Protein AF-A0A5D0RIB0-F1 (afdb_monomer)

Mean predicted aligned error: 12.05 Å

Radius of gyration: 31.89 Å; Cα contacts (8 Å, |Δi|>4): 127; chains: 1; bounding box: 65×44×94 Å

Structure (mmCIF, N/CA/C/O backbone):
data_AF-A0A5D0RIB0-F1
#
_entry.id   AF-A0A5D0RIB0-F1
#
loop_
_atom_site.group_PDB
_atom_site.id
_atom_site.type_symbol
_atom_site.label_atom_id
_atom_site.label_alt_id
_atom_site.label_comp_id
_atom_site.label_asym_id
_atom_site.label_entity_id
_atom_site.label_seq_id
_atom_site.pdbx_PDB_ins_code
_atom_site.Cartn_x
_atom_site.Cartn_y
_atom_site.Cartn_z
_atom_site.occupancy
_atom_site.B_iso_or_equiv
_atom_site.auth_seq_id
_atom_site.auth_comp_id
_atom_site.auth_asym_id
_atom_site.auth_atom_id
_atom_site.pdbx_PDB_model_num
ATOM 1 N N . MET A 1 1 ? -5.838 25.625 49.377 1.00 36.28 1 MET A N 1
ATOM 2 C CA . MET A 1 1 ? -5.909 24.588 48.324 1.00 36.28 1 MET A CA 1
ATOM 3 C C . MET A 1 1 ? -7.363 24.426 47.915 1.00 36.28 1 MET A C 1
ATOM 5 O O . MET A 1 1 ? -8.174 23.960 48.703 1.00 36.28 1 MET A O 1
ATOM 9 N N . THR A 1 2 ? -7.721 24.952 46.751 1.00 40.97 2 THR A N 1
ATOM 10 C CA . THR A 1 2 ? -9.092 25.053 46.238 1.00 40.97 2 THR A CA 1
ATOM 11 C C . THR A 1 2 ? -9.634 23.664 45.900 1.00 40.97 2 THR A C 1
ATOM 13 O O . THR A 1 2 ? -9.116 22.991 45.013 1.00 40.97 2 THR A O 1
ATOM 16 N N . GLN A 1 3 ? -10.669 23.215 46.614 1.00 48.22 3 GLN A N 1
ATOM 17 C CA . GLN A 1 3 ? -11.377 21.970 46.307 1.00 48.22 3 GLN A CA 1
ATOM 18 C C . GLN A 1 3 ? -12.006 22.069 44.907 1.00 48.22 3 GLN A C 1
ATOM 20 O O . GLN A 1 3 ? -12.974 22.799 44.693 1.00 48.22 3 GLN A O 1
ATOM 25 N N . GLY A 1 4 ? -11.423 21.348 43.948 1.00 54.69 4 GLY A N 1
ATOM 26 C CA . GLY A 1 4 ? -11.785 21.347 42.533 1.00 54.69 4 GLY A CA 1
ATOM 27 C C . GLY A 1 4 ? -13.194 20.828 42.249 1.00 54.69 4 GLY A C 1
ATOM 28 O O . GLY A 1 4 ? -13.380 19.662 41.913 1.00 54.69 4 GLY A O 1
ATOM 29 N N . ARG A 1 5 ? -14.197 21.708 42.321 1.00 70.94 5 ARG A N 1
ATOM 30 C CA . ARG A 1 5 ? -15.562 21.444 41.845 1.00 70.94 5 ARG A CA 1
ATOM 31 C C . ARG A 1 5 ? -15.851 22.295 40.610 1.00 70.94 5 ARG A C 1
ATOM 33 O O . ARG A 1 5 ? -16.417 23.377 40.701 1.00 70.94 5 ARG A O 1
ATOM 40 N N . MET A 1 6 ? -15.444 21.802 39.440 1.00 83.62 6 MET A N 1
ATOM 41 C CA . MET A 1 6 ? -15.890 22.361 38.161 1.00 83.62 6 MET A CA 1
ATOM 42 C C . MET A 1 6 ? -17.370 22.016 37.954 1.00 83.62 6 MET A C 1
ATOM 44 O O . MET A 1 6 ? -17.758 20.853 38.068 1.00 83.62 6 MET A O 1
ATOM 48 N N . THR A 1 7 ? -18.207 23.011 37.649 1.00 88.12 7 THR A N 1
ATOM 49 C CA . THR A 1 7 ? -19.629 22.760 37.365 1.00 88.12 7 THR A CA 1
ATOM 50 C C . THR A 1 7 ? -19.799 22.051 36.018 1.00 88.12 7 THR A C 1
ATOM 52 O O . THR A 1 7 ? -18.985 22.220 35.108 1.00 88.12 7 THR A O 1
ATOM 55 N N . ALA A 1 8 ? -20.891 21.299 35.840 1.00 86.06 8 ALA A N 1
ATOM 56 C CA . ALA A 1 8 ? -21.183 20.630 34.568 1.00 86.06 8 ALA A CA 1
ATOM 57 C C . ALA A 1 8 ? -21.351 21.613 33.389 1.00 86.06 8 ALA A C 1
ATOM 59 O O . ALA A 1 8 ? -21.124 21.237 32.242 1.00 86.06 8 ALA A O 1
ATOM 60 N N . VAL A 1 9 ? -21.732 22.868 33.664 1.00 89.31 9 VAL A N 1
ATOM 61 C CA . VAL A 1 9 ? -21.830 23.944 32.664 1.00 89.31 9 VAL A CA 1
ATOM 62 C C . VAL A 1 9 ? -20.437 24.377 32.213 1.00 89.31 9 VAL A C 1
ATOM 64 O O . VAL A 1 9 ? -20.157 24.412 31.019 1.00 89.31 9 VAL A O 1
ATOM 67 N N . THR A 1 10 ? -19.539 24.637 33.164 1.00 91.38 10 THR A N 1
ATOM 68 C CA . THR A 1 10 ? -18.144 24.985 32.872 1.00 91.38 10 THR A CA 1
ATOM 69 C C . THR A 1 10 ? -17.446 23.849 32.121 1.00 91.38 10 THR A C 1
ATOM 71 O O . THR A 1 10 ? -16.799 24.091 31.106 1.00 91.38 10 THR A O 1
ATOM 74 N N . ALA A 1 11 ? -17.647 22.601 32.554 1.00 90.50 11 ALA A N 1
ATOM 75 C CA . ALA A 1 11 ? -17.085 21.424 31.896 1.00 90.50 11 ALA A CA 1
ATOM 76 C C . ALA A 1 11 ? -17.609 21.237 30.461 1.00 90.50 11 ALA A C 1
ATOM 78 O O . ALA A 1 11 ? -16.844 20.875 29.572 1.00 90.50 11 ALA A O 1
ATOM 79 N N . ALA A 1 12 ? -18.895 21.506 30.219 1.00 93.81 12 ALA A N 1
ATOM 80 C CA . ALA A 1 12 ? -19.492 21.457 28.884 1.00 93.81 12 ALA A CA 1
ATOM 81 C C . ALA A 1 12 ? -18.816 22.440 27.918 1.00 93.81 12 ALA A C 1
ATOM 83 O O . ALA A 1 12 ? -18.444 22.044 26.814 1.00 93.81 12 ALA A O 1
ATOM 84 N N . ASN A 1 13 ? -18.582 23.676 28.364 1.00 93.75 13 ASN A N 1
ATOM 85 C CA . ASN A 1 13 ? -17.905 24.698 27.565 1.00 93.75 13 ASN A CA 1
ATOM 86 C C . ASN A 1 13 ? -16.445 24.325 27.276 1.00 93.75 13 ASN A C 1
ATOM 88 O O . ASN A 1 13 ? -16.013 24.410 26.132 1.00 93.75 13 ASN A O 1
ATOM 92 N N . VAL A 1 14 ? -15.703 23.856 28.287 1.00 94.69 14 VAL A N 1
ATOM 93 C CA . VAL A 1 14 ? -14.290 23.458 28.133 1.00 94.69 14 VAL A CA 1
ATOM 94 C C . VAL A 1 14 ? -14.129 22.266 27.183 1.00 94.69 14 VAL A C 1
ATOM 96 O O . VAL A 1 14 ? -13.186 22.225 26.400 1.00 94.69 14 VAL A O 1
ATOM 99 N N . LEU A 1 15 ? -15.044 21.294 27.233 1.00 92.06 15 LEU A N 1
ATOM 100 C CA . LEU A 1 15 ? -14.970 20.075 26.421 1.00 92.06 15 LEU A CA 1
ATOM 101 C C . LEU A 1 15 ? -15.630 20.212 25.039 1.00 92.06 15 LEU A C 1
ATOM 103 O O . LEU A 1 15 ? -15.557 19.271 24.250 1.00 92.06 15 LEU A O 1
ATOM 107 N N . GLY A 1 16 ? -16.316 21.324 24.755 1.00 95.69 16 GLY A N 1
ATOM 108 C CA . GLY A 1 16 ? -17.114 21.479 23.534 1.00 95.69 16 GLY A CA 1
ATOM 109 C C . GLY A 1 16 ? -18.271 20.474 23.443 1.00 95.69 16 GLY A C 1
ATOM 110 O O . GLY A 1 16 ? -18.602 19.993 22.361 1.00 95.69 16 GLY A O 1
ATOM 111 N N . LEU A 1 17 ? -18.864 20.102 24.582 1.00 94.81 17 LEU A N 1
ATOM 112 C CA . LEU A 1 17 ? -19.927 19.097 24.679 1.00 94.81 17 LEU A CA 1
ATOM 113 C C . LEU A 1 17 ? -21.221 19.708 25.213 1.00 94.81 17 LEU A C 1
ATOM 115 O O . LEU A 1 17 ? -21.214 20.677 25.962 1.00 94.81 17 LEU A O 1
ATOM 119 N N . SER A 1 18 ? -22.361 19.080 24.921 1.00 95.56 18 SER A N 1
ATOM 120 C CA . SER A 1 18 ? -23.614 19.467 25.576 1.00 95.56 18 SER A CA 1
ATOM 121 C C . SER A 1 18 ? -23.605 19.099 27.065 1.00 95.56 18 SER A C 1
ATOM 123 O O . SER A 1 18 ? -23.075 18.057 27.466 1.00 95.56 18 SER A O 1
ATOM 125 N N . ARG A 1 19 ? -24.300 19.889 27.898 1.00 94.12 19 ARG A N 1
ATOM 126 C CA . ARG A 1 19 ? -24.489 19.583 29.332 1.00 94.12 19 ARG A CA 1
ATOM 127 C C . ARG A 1 19 ? -25.043 18.173 29.561 1.00 94.12 19 ARG A C 1
ATOM 129 O O . ARG A 1 19 ? -24.636 17.492 30.497 1.00 94.12 19 ARG A O 1
ATOM 136 N N . ARG A 1 20 ? -25.956 17.704 28.701 1.00 95.38 20 ARG A N 1
ATOM 137 C CA . ARG A 1 20 ? -26.515 16.341 28.766 1.00 95.38 20 ARG A CA 1
ATOM 138 C C . ARG A 1 20 ? -25.435 15.278 28.552 1.00 95.38 20 ARG A C 1
ATOM 140 O O . ARG A 1 20 ? -25.421 14.265 29.248 1.00 95.38 20 ARG A O 1
ATOM 147 N N . GLN A 1 21 ? -24.525 15.509 27.610 1.00 93.81 21 GLN A N 1
ATOM 148 C CA . GLN A 1 21 ? -23.428 14.591 27.320 1.00 93.81 21 GLN A CA 1
ATOM 149 C C . GLN A 1 21 ? -22.391 14.557 28.445 1.00 93.81 21 GLN A C 1
ATOM 151 O O . GLN A 1 21 ? -21.932 13.470 28.786 1.00 93.81 21 GLN A O 1
ATOM 156 N N . VAL A 1 22 ? -22.096 15.698 29.073 1.00 94.12 22 VAL A N 1
ATOM 157 C CA . VAL A 1 22 ? -21.236 15.766 30.267 1.00 94.12 22 VAL A CA 1
ATOM 158 C C . VAL A 1 22 ? -21.820 14.943 31.416 1.00 94.12 22 VAL A C 1
ATOM 160 O O . VAL A 1 22 ? -21.125 14.091 31.962 1.00 94.12 22 VAL A O 1
ATOM 163 N N . HIS A 1 23 ? -23.110 15.102 31.731 1.00 93.88 23 HIS A N 1
ATOM 164 C CA . HIS A 1 23 ? -23.763 14.285 32.763 1.00 93.88 23 HIS A CA 1
ATOM 165 C C . HIS A 1 23 ? -23.752 12.789 32.425 1.00 93.88 23 HIS A C 1
ATOM 167 O O . HIS A 1 23 ? -23.526 11.959 33.304 1.00 93.88 23 HIS A O 1
ATOM 173 N N . ARG A 1 24 ? -23.952 12.427 31.151 1.00 93.25 24 ARG A N 1
ATOM 174 C CA . ARG A 1 24 ? -23.867 11.030 30.702 1.00 93.25 24 ARG A CA 1
ATOM 175 C C . ARG A 1 24 ? -22.468 10.450 30.924 1.00 93.25 24 ARG A C 1
ATOM 177 O O . ARG A 1 24 ? -22.362 9.331 31.411 1.00 93.25 24 ARG A O 1
ATOM 184 N N . LEU A 1 25 ? -21.415 11.197 30.583 1.00 92.56 25 LEU A N 1
ATOM 185 C CA . LEU A 1 25 ? -20.029 10.771 30.794 1.00 92.56 25 LEU A CA 1
ATOM 186 C C . LEU A 1 25 ? -19.688 10.665 32.284 1.00 92.56 25 LEU A C 1
ATOM 188 O O . LEU A 1 25 ? -19.078 9.680 32.679 1.00 92.56 25 LEU A O 1
ATOM 192 N N . LEU A 1 26 ? -20.131 11.619 33.111 1.00 92.19 26 LEU A N 1
ATOM 193 C CA . LEU A 1 26 ? -19.968 11.561 34.568 1.00 92.19 26 LEU A CA 1
ATOM 194 C C . LEU A 1 26 ? -20.640 10.320 35.163 1.00 92.19 26 LEU A C 1
ATOM 196 O O . LEU A 1 26 ? -20.017 9.611 35.946 1.00 92.19 26 LEU A O 1
ATOM 200 N N . LYS A 1 27 ? -21.876 10.014 34.749 1.00 93.06 27 LYS A N 1
ATOM 201 C CA . LYS A 1 27 ? -22.589 8.806 35.186 1.00 93.06 27 LYS A CA 1
ATOM 202 C C . LYS A 1 27 ? -21.870 7.525 34.746 1.00 93.06 27 LYS A C 1
ATOM 204 O O . LYS A 1 27 ? -21.702 6.610 35.550 1.00 93.06 27 LYS A O 1
ATOM 209 N N . ASP A 1 28 ? -21.425 7.452 33.489 1.00 92.19 28 ASP A N 1
ATOM 210 C CA . ASP A 1 28 ? -20.667 6.299 32.980 1.00 92.19 28 ASP A CA 1
ATOM 211 C C . ASP A 1 28 ? -19.326 6.147 33.736 1.00 92.19 28 ASP A C 1
ATOM 213 O O . ASP A 1 28 ? -18.957 5.034 34.105 1.00 92.19 28 ASP A O 1
ATOM 217 N N . PHE A 1 29 ? -18.638 7.249 34.050 1.00 92.25 29 PHE A N 1
ATOM 218 C CA . PHE A 1 29 ? -17.396 7.255 34.831 1.00 92.25 29 PHE A CA 1
ATOM 219 C C . PHE A 1 29 ? -17.604 6.801 36.279 1.00 92.25 29 PHE A C 1
ATOM 221 O O . PHE A 1 29 ? -16.850 5.971 36.773 1.00 92.25 29 PHE A O 1
ATOM 228 N N . GLN A 1 30 ? -18.633 7.307 36.961 1.00 91.94 30 GLN A N 1
ATOM 229 C CA . GLN A 1 30 ? -18.931 6.936 38.349 1.00 91.94 30 GLN A CA 1
ATOM 230 C C . GLN A 1 30 ? -19.308 5.458 38.488 1.00 91.94 30 GLN A C 1
ATOM 232 O O . GLN A 1 30 ? -18.960 4.825 39.475 1.00 91.94 30 GLN A O 1
ATOM 237 N N . THR A 1 31 ? -20.011 4.903 37.499 1.00 93.50 31 THR A N 1
ATOM 238 C CA . THR A 1 31 ? -20.500 3.516 37.558 1.00 93.50 31 THR A CA 1
ATOM 239 C C . THR A 1 31 ? -19.477 2.484 37.094 1.00 93.50 31 THR A C 1
ATOM 241 O O . THR A 1 31 ? -19.479 1.363 37.590 1.00 93.50 31 THR A O 1
ATOM 244 N N . LYS A 1 32 ? -18.632 2.822 36.114 1.00 91.06 32 LYS A N 1
ATOM 245 C CA . LYS A 1 32 ? -17.752 1.862 35.417 1.00 91.06 32 LYS A CA 1
ATOM 246 C C . LYS A 1 32 ? -16.281 2.291 35.389 1.00 91.06 32 LYS A C 1
ATOM 248 O O . LYS A 1 32 ? -15.456 1.630 34.759 1.00 91.06 32 LYS A O 1
ATOM 253 N N . GLY A 1 33 ? -15.951 3.398 36.048 1.00 91.19 33 GLY A N 1
ATOM 254 C CA . GLY A 1 33 ? -14.604 3.943 36.134 1.00 91.19 33 GLY A CA 1
ATOM 255 C C . GLY A 1 33 ? -14.090 4.573 34.831 1.00 91.19 33 GLY A C 1
ATOM 256 O O . GLY A 1 33 ? -14.818 4.709 33.841 1.00 91.19 33 GLY A O 1
ATOM 257 N N . PRO A 1 34 ? -12.793 4.932 34.791 1.00 90.12 34 PRO A N 1
ATOM 258 C CA . PRO A 1 34 ? -12.169 5.624 33.659 1.00 90.12 34 PRO A CA 1
ATOM 259 C C . PRO A 1 34 ? -12.290 4.891 32.316 1.00 90.12 34 PRO A C 1
ATOM 261 O O . PRO A 1 34 ? -12.402 5.520 31.263 1.00 90.12 34 PRO A O 1
ATOM 264 N N . ALA A 1 35 ? -12.314 3.554 32.332 1.00 88.62 35 A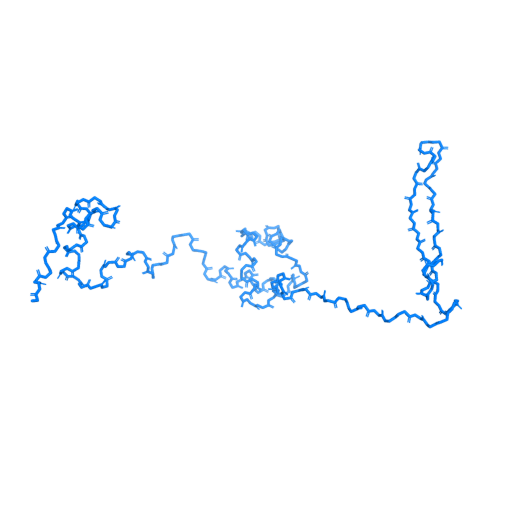LA A N 1
ATOM 265 C CA . ALA A 1 35 ? -12.425 2.743 31.122 1.00 88.62 35 ALA A CA 1
ATOM 266 C C . ALA A 1 35 ? -13.735 2.990 30.349 1.00 88.62 35 ALA A C 1
ATOM 268 O O . ALA A 1 35 ? -13.768 2.793 29.133 1.00 88.62 35 ALA A O 1
ATOM 269 N N . ALA A 1 36 ? -14.786 3.465 31.024 1.00 89.12 36 ALA A N 1
ATOM 270 C CA . ALA A 1 36 ? -16.107 3.712 30.450 1.00 89.12 36 ALA A CA 1
ATOM 271 C C . ALA A 1 36 ? -16.152 4.884 29.461 1.00 89.12 36 ALA A C 1
ATOM 273 O O . ALA A 1 36 ? -17.026 4.927 28.596 1.00 89.12 36 ALA A O 1
ATOM 274 N N . ILE A 1 37 ? -15.200 5.816 29.572 1.00 90.94 37 ILE A N 1
ATOM 275 C CA . ILE A 1 37 ? -15.078 6.977 28.681 1.00 90.94 37 ILE A CA 1
ATOM 276 C C . ILE A 1 37 ? -14.548 6.567 27.300 1.00 90.94 37 ILE A C 1
ATOM 278 O O . ILE A 1 37 ? -14.749 7.274 26.311 1.00 90.94 37 ILE A O 1
ATOM 282 N N . ARG A 1 38 ? -13.897 5.401 27.195 1.00 89.38 38 ARG A N 1
ATOM 283 C CA . ARG A 1 38 ? -13.410 4.884 25.914 1.00 89.38 38 ARG A CA 1
ATOM 284 C C . ARG A 1 38 ? -14.577 4.636 24.963 1.00 89.38 38 ARG A C 1
ATOM 286 O O . ARG A 1 38 ? -15.649 4.176 25.353 1.00 89.38 38 ARG A O 1
ATOM 293 N N . HIS A 1 39 ? -14.325 4.858 23.676 1.00 87.62 39 HIS A N 1
ATOM 294 C CA . HIS A 1 39 ? -15.296 4.541 22.638 1.00 87.62 39 HIS A CA 1
ATOM 295 C C . HIS A 1 39 ? -15.731 3.068 22.725 1.00 87.62 39 HIS A C 1
ATOM 297 O O . HIS A 1 39 ? -14.896 2.163 22.676 1.00 87.62 39 HIS A O 1
ATOM 303 N N . LYS A 1 40 ? -17.042 2.824 22.819 1.00 84.88 40 LYS A N 1
ATOM 304 C CA . LYS A 1 40 ? -17.607 1.490 23.098 1.00 84.88 40 LYS A CA 1
ATOM 305 C C . LYS A 1 40 ? -17.396 0.483 21.959 1.00 84.88 40 LYS A C 1
ATOM 307 O O . LYS A 1 40 ? -17.456 -0.718 22.193 1.00 84.88 40 LYS A O 1
ATOM 312 N N . ALA A 1 41 ? -17.114 0.949 20.738 1.00 84.06 41 ALA A N 1
ATOM 313 C CA . ALA A 1 41 ? -16.752 0.065 19.626 1.00 84.06 41 ALA A CA 1
ATOM 314 C C . ALA A 1 41 ? -15.264 -0.330 19.612 1.00 84.06 41 ALA A C 1
ATOM 316 O O . ALA A 1 41 ? -14.858 -1.153 18.797 1.00 84.06 41 ALA A O 1
ATOM 317 N N . ARG A 1 42 ? -14.424 0.241 20.486 1.00 83.31 42 ARG A N 1
ATOM 318 C CA . ARG A 1 42 ? -12.993 -0.079 20.523 1.00 83.31 42 ARG A CA 1
ATOM 319 C C . ARG A 1 42 ? -12.812 -1.546 20.929 1.00 83.31 42 ARG A C 1
ATOM 321 O O . ARG A 1 42 ? -13.240 -1.938 22.007 1.00 83.31 42 ARG A O 1
ATOM 328 N N . GLY A 1 43 ? -12.182 -2.339 20.064 1.00 82.81 43 GLY A N 1
ATOM 329 C CA . GLY A 1 43 ? -12.007 -3.786 20.248 1.00 82.81 43 GLY A CA 1
ATOM 330 C C . GLY A 1 43 ? -13.131 -4.646 19.659 1.00 82.81 43 GLY A C 1
ATOM 331 O O . GLY A 1 43 ? -12.967 -5.859 19.556 1.00 82.81 43 GLY A O 1
ATOM 332 N N . ARG A 1 44 ? -14.245 -4.048 19.212 1.00 85.88 44 ARG A N 1
ATOM 333 C CA . ARG A 1 44 ? -15.261 -4.778 18.444 1.00 85.88 44 ARG A CA 1
ATOM 334 C C . ARG A 1 44 ? -14.794 -4.974 17.005 1.00 85.88 44 ARG A C 1
ATOM 336 O O . ARG A 1 44 ? -14.170 -4.094 16.413 1.00 85.88 44 ARG A O 1
ATOM 343 N N . ARG A 1 45 ? -15.111 -6.141 16.443 1.00 83.50 45 ARG A N 1
ATOM 344 C CA . ARG A 1 45 ? -14.895 -6.434 15.020 1.00 83.50 45 ARG A CA 1
ATOM 345 C C . ARG A 1 45 ? -15.873 -5.591 14.190 1.00 83.50 45 ARG A C 1
ATOM 347 O O . ARG A 1 45 ? -17.005 -5.384 14.613 1.00 83.50 45 ARG A O 1
ATOM 354 N N . SER A 1 46 ? -15.424 -5.087 13.040 1.00 83.38 46 SER A N 1
ATOM 355 C CA . SER A 1 46 ? -16.295 -4.379 12.091 1.00 83.38 46 SER A CA 1
ATOM 356 C C . SER A 1 46 ? -17.304 -5.347 11.474 1.00 83.38 46 SER A C 1
ATOM 358 O O . SER A 1 46 ? -16.932 -6.473 11.149 1.00 83.38 46 SER A O 1
ATOM 360 N N . ASN A 1 47 ? -18.537 -4.891 11.249 1.00 84.12 47 ASN A N 1
ATOM 361 C CA . ASN A 1 47 ? -19.562 -5.670 10.546 1.00 84.12 47 ASN A CA 1
ATOM 362 C C . ASN A 1 47 ? -19.174 -5.947 9.083 1.00 84.12 47 ASN A C 1
ATOM 364 O O . ASN A 1 47 ? -19.554 -6.969 8.535 1.00 84.12 47 ASN A O 1
ATOM 368 N N . ASN A 1 48 ? -18.353 -5.079 8.481 1.00 82.62 48 ASN A N 1
ATOM 369 C CA . ASN A 1 48 ? -17.873 -5.216 7.100 1.00 82.62 48 ASN A CA 1
ATOM 370 C C . ASN A 1 48 ? -16.513 -5.928 7.026 1.00 82.62 48 ASN A C 1
ATOM 372 O O . ASN A 1 48 ? -15.772 -5.784 6.051 1.00 82.62 48 ASN A O 1
ATOM 376 N N . ARG A 1 49 ? -16.103 -6.610 8.102 1.00 84.81 49 ARG A N 1
ATOM 377 C CA . ARG A 1 49 ? -14.828 -7.322 8.128 1.00 84.81 49 ARG A CA 1
ATOM 378 C C . ARG A 1 49 ? -14.926 -8.532 7.203 1.00 84.81 49 ARG A C 1
ATOM 380 O O . ARG A 1 49 ? -15.741 -9.413 7.433 1.00 84.81 49 ARG A O 1
ATOM 387 N N . ILE A 1 50 ? -14.037 -8.589 6.217 1.00 87.69 50 ILE A N 1
ATOM 388 C CA . ILE A 1 50 ? -13.888 -9.767 5.364 1.00 87.69 50 ILE A CA 1
ATOM 389 C C . ILE A 1 50 ? -13.383 -10.940 6.206 1.00 87.69 50 ILE A C 1
ATOM 391 O O . ILE A 1 50 ? -12.514 -10.764 7.073 1.00 87.69 50 ILE A O 1
ATOM 395 N N . ASP A 1 51 ? -13.944 -12.117 5.943 1.00 90.62 51 ASP A N 1
ATOM 396 C CA . ASP A 1 51 ? -13.583 -13.351 6.622 1.00 90.62 51 ASP A CA 1
ATOM 397 C C . ASP A 1 51 ? -12.063 -13.612 6.516 1.00 90.62 51 ASP A C 1
ATOM 399 O O . ASP A 1 51 ? -11.484 -13.491 5.428 1.00 90.62 51 ASP A O 1
ATOM 403 N N . PRO A 1 52 ? -11.378 -13.939 7.629 1.00 90.69 52 PRO A N 1
ATOM 404 C CA . PRO A 1 52 ? -9.965 -14.304 7.606 1.00 90.69 52 PRO A CA 1
ATOM 405 C C . PRO A 1 52 ? -9.616 -15.425 6.617 1.00 90.69 52 PRO A C 1
ATOM 407 O O . PRO A 1 52 ? -8.524 -15.386 6.053 1.00 90.69 52 PRO A O 1
ATOM 410 N N . ALA A 1 53 ? -10.520 -16.378 6.377 1.00 93.44 53 ALA A N 1
ATOM 411 C CA . ALA A 1 53 ? -10.331 -17.454 5.410 1.00 93.44 53 ALA A CA 1
ATOM 412 C C . ALA A 1 53 ? -10.265 -16.917 3.973 1.00 93.44 53 ALA A C 1
ATOM 414 O O . ALA A 1 53 ? -9.370 -17.290 3.222 1.00 93.44 53 ALA A O 1
ATOM 415 N N . VAL A 1 54 ? -11.134 -15.963 3.617 1.00 93.50 54 VAL A N 1
ATOM 416 C CA . VAL A 1 54 ? -11.114 -15.298 2.299 1.00 93.50 54 VAL A CA 1
ATOM 417 C C . VAL A 1 54 ? -9.812 -14.522 2.106 1.00 93.50 54 VAL A C 1
ATOM 419 O O . VAL A 1 54 ? -9.210 -14.573 1.037 1.00 93.50 54 VAL A O 1
ATOM 422 N N . ARG A 1 55 ? -9.336 -13.835 3.154 1.00 95.25 55 ARG A N 1
ATOM 423 C CA . ARG A 1 55 ? -8.020 -13.180 3.129 1.00 95.25 55 ARG A CA 1
ATOM 424 C C . ARG A 1 55 ? -6.900 -14.190 2.885 1.00 95.25 55 ARG A C 1
ATOM 426 O O . ARG A 1 55 ? -6.032 -13.919 2.062 1.00 95.25 55 ARG A O 1
ATOM 433 N N . ALA A 1 56 ? -6.883 -15.291 3.635 1.00 95.19 56 ALA A N 1
ATOM 434 C CA . ALA A 1 56 ? -5.843 -16.308 3.520 1.00 95.19 56 ALA A CA 1
ATOM 435 C C . ALA A 1 56 ? -5.818 -16.895 2.105 1.00 95.19 56 ALA A C 1
ATOM 437 O O . ALA A 1 56 ? -4.769 -16.892 1.472 1.00 95.19 56 ALA A O 1
ATOM 438 N N . PHE A 1 57 ? -6.986 -17.268 1.581 1.00 95.69 57 PHE A N 1
ATOM 439 C CA . PHE A 1 57 ? -7.137 -17.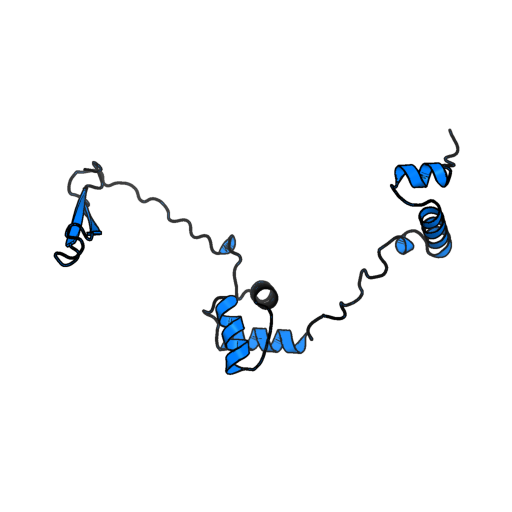782 0.224 1.00 95.69 57 PHE A CA 1
ATOM 440 C C . PHE A 1 57 ? -6.629 -16.792 -0.836 1.00 95.69 57 PHE A C 1
ATOM 442 O O . PHE A 1 57 ? -5.795 -17.153 -1.661 1.00 95.69 57 PHE A O 1
ATOM 449 N N . ALA A 1 58 ? -7.042 -15.521 -0.762 1.00 95.88 58 ALA A N 1
ATOM 450 C CA . ALA A 1 58 ? -6.586 -14.490 -1.695 1.00 95.88 58 ALA A CA 1
ATOM 451 C C . ALA A 1 58 ? -5.061 -14.290 -1.658 1.00 95.88 58 ALA A C 1
ATOM 453 O O . ALA A 1 58 ? -4.428 -14.142 -2.699 1.00 95.88 58 ALA A O 1
ATOM 454 N N . VAL A 1 59 ? -4.458 -14.281 -0.465 1.00 96.56 59 VAL A N 1
ATOM 455 C CA . VAL A 1 59 ? -3.005 -14.109 -0.308 1.00 96.56 59 VAL A CA 1
ATOM 456 C C . VAL A 1 59 ? -2.237 -15.316 -0.844 1.00 96.56 59 VAL A C 1
ATOM 458 O O . VAL A 1 59 ? -1.233 -15.116 -1.524 1.00 96.56 59 VAL A O 1
ATOM 461 N N . THR A 1 60 ? -2.697 -16.540 -0.570 1.00 96.88 60 THR A N 1
ATOM 462 C CA . THR A 1 60 ? -2.094 -17.767 -1.112 1.00 96.88 60 THR A CA 1
ATOM 463 C C . THR A 1 60 ? -2.106 -17.744 -2.632 1.00 96.88 60 THR A C 1
ATOM 465 O O . THR A 1 60 ? -1.064 -17.901 -3.258 1.00 96.88 60 THR A O 1
ATOM 468 N N . LEU A 1 61 ? -3.255 -17.427 -3.222 1.00 96.38 61 LEU A N 1
ATOM 469 C CA . LEU A 1 61 ? -3.415 -17.405 -4.666 1.00 96.38 61 LEU A CA 1
ATOM 470 C C . LEU A 1 61 ? -2.527 -16.353 -5.343 1.00 96.38 61 LEU A C 1
ATOM 472 O O . LEU A 1 61 ? -1.877 -16.632 -6.347 1.00 96.38 61 LEU A O 1
ATOM 476 N N . VAL A 1 62 ? -2.425 -15.158 -4.754 1.00 96.25 62 VAL A N 1
ATOM 477 C CA . VAL A 1 62 ? -1.480 -14.139 -5.229 1.00 96.25 62 VAL A CA 1
ATOM 478 C C . VAL A 1 62 ? -0.040 -14.634 -5.132 1.00 96.25 62 VAL A C 1
ATOM 480 O O . VAL A 1 62 ? 0.747 -14.396 -6.039 1.00 96.25 62 VAL A O 1
ATOM 483 N N . ARG A 1 63 ? 0.319 -15.340 -4.058 1.00 96.19 63 ARG A N 1
ATOM 484 C CA . ARG A 1 63 ? 1.681 -15.842 -3.855 1.00 96.19 63 ARG A CA 1
ATOM 485 C C . ARG A 1 63 ? 2.064 -16.943 -4.844 1.00 96.19 63 ARG A C 1
ATOM 487 O O . ARG A 1 63 ? 3.222 -17.005 -5.239 1.00 96.19 63 ARG A O 1
ATOM 494 N N . GLU A 1 64 ? 1.118 -17.806 -5.191 1.00 95.69 64 GLU A N 1
ATOM 495 C CA . GLU A 1 64 ? 1.352 -18.973 -6.045 1.00 95.69 64 GLU A CA 1
ATOM 496 C C . GLU A 1 64 ? 1.220 -18.650 -7.534 1.00 95.69 64 GLU A C 1
ATOM 498 O O . GLU A 1 64 ? 1.973 -19.189 -8.337 1.00 95.69 64 GLU A O 1
ATOM 503 N N . THR A 1 65 ? 0.286 -17.768 -7.904 1.00 95.50 65 THR A N 1
ATOM 504 C CA . THR A 1 65 ? -0.100 -17.558 -9.312 1.00 95.50 65 THR A CA 1
ATOM 505 C C . THR A 1 65 ? 0.212 -16.152 -9.831 1.00 95.50 65 THR A C 1
ATOM 507 O O . THR A 1 65 ? 0.425 -15.985 -11.026 1.00 95.50 65 THR A O 1
ATOM 510 N N . TYR A 1 66 ? 0.262 -15.135 -8.962 1.00 94.88 66 TYR A N 1
ATOM 511 C CA . TYR A 1 66 ? 0.319 -13.720 -9.367 1.00 94.88 66 TYR A CA 1
ATOM 512 C C . TYR A 1 66 ? 1.410 -12.931 -8.624 1.00 94.88 66 TYR A C 1
ATOM 514 O O . TYR A 1 66 ? 1.208 -11.776 -8.237 1.00 94.88 66 TYR A O 1
ATOM 522 N N . LEU A 1 67 ? 2.554 -13.568 -8.359 1.00 91.31 67 LEU A N 1
ATOM 523 C CA . LEU A 1 67 ? 3.599 -13.026 -7.484 1.00 91.31 67 LEU A CA 1
ATOM 524 C C . LEU A 1 67 ? 4.210 -11.720 -8.019 1.00 91.31 67 LEU A C 1
ATOM 526 O O . LEU A 1 67 ? 4.575 -10.833 -7.249 1.00 91.31 67 LEU A O 1
ATOM 530 N N . ASP A 1 68 ? 4.317 -11.607 -9.336 1.00 91.00 68 ASP A N 1
ATOM 531 C CA . ASP A 1 68 ? 4.855 -10.472 -10.082 1.00 91.00 68 ASP A CA 1
ATOM 532 C C . ASP A 1 68 ? 3.823 -9.354 -10.311 1.00 91.00 68 ASP A C 1
ATOM 534 O O . ASP A 1 68 ? 4.171 -8.260 -10.768 1.00 91.00 68 ASP A O 1
ATOM 538 N N . PHE A 1 69 ? 2.553 -9.578 -9.963 1.00 93.81 69 PHE A N 1
ATOM 539 C CA . PHE A 1 69 ? 1.490 -8.627 -10.263 1.00 93.81 69 PHE A CA 1
ATOM 540 C C . PHE A 1 69 ? 1.408 -7.508 -9.229 1.00 93.81 69 PHE A C 1
ATOM 542 O O . PHE A 1 69 ? 1.500 -7.686 -8.011 1.00 93.81 69 PHE A O 1
ATOM 549 N N . GLY A 1 70 ? 1.139 -6.303 -9.733 1.00 92.31 70 GLY A N 1
ATOM 550 C CA . GLY A 1 70 ? 0.751 -5.185 -8.888 1.00 92.31 70 GLY A CA 1
ATOM 551 C C . GLY A 1 70 ? -0.620 -5.409 -8.231 1.00 92.31 70 GLY A C 1
ATOM 552 O O . GLY A 1 70 ? -1.465 -6.093 -8.801 1.00 92.31 70 GLY A O 1
ATOM 553 N N . PRO A 1 71 ? -0.921 -4.756 -7.090 1.00 94.75 71 PRO A N 1
ATOM 554 C CA . PRO A 1 71 ? -2.192 -4.920 -6.378 1.00 94.75 71 PRO A CA 1
ATOM 555 C C . PRO A 1 71 ? -3.441 -4.580 -7.196 1.00 94.75 71 PRO A C 1
ATOM 557 O O . PRO A 1 71 ? -4.531 -5.014 -6.844 1.00 94.75 71 PRO A O 1
ATOM 560 N N . THR A 1 72 ? -3.306 -3.752 -8.236 1.00 95.69 72 THR A N 1
ATOM 561 C CA . THR A 1 72 ? -4.399 -3.467 -9.175 1.00 95.69 72 THR A CA 1
ATOM 562 C C . THR A 1 72 ? -4.680 -4.690 -10.033 1.00 95.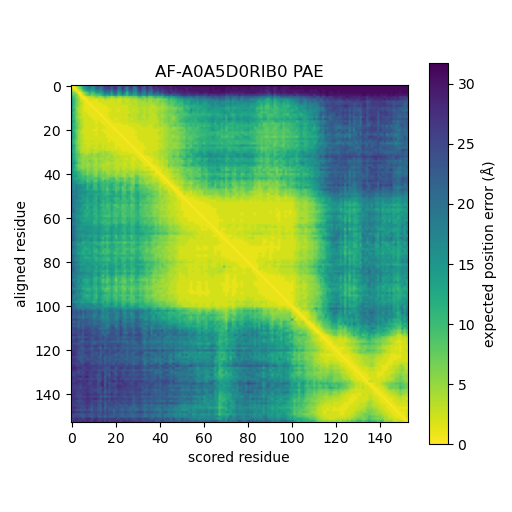69 72 THR A C 1
ATOM 564 O O . THR A 1 72 ? -5.768 -5.245 -9.954 1.00 95.69 72 THR A O 1
ATOM 567 N N . PHE A 1 73 ? -3.669 -5.153 -10.769 1.00 96.12 73 PHE A N 1
ATOM 568 C CA . PHE A 1 73 ? -3.824 -6.250 -11.714 1.00 96.12 73 PHE A CA 1
ATOM 569 C C . PHE A 1 73 ? -4.126 -7.578 -11.010 1.00 96.12 73 PHE A C 1
ATOM 571 O O . PHE A 1 73 ? -4.990 -8.332 -11.441 1.00 96.12 73 PHE A O 1
ATOM 578 N N . ALA A 1 74 ? -3.517 -7.818 -9.845 1.00 96.69 74 ALA A N 1
ATOM 579 C CA . ALA A 1 74 ? -3.863 -8.956 -9.001 1.00 96.69 74 ALA A CA 1
ATOM 580 C C . ALA A 1 74 ? -5.339 -8.923 -8.562 1.00 96.69 74 ALA A C 1
ATOM 582 O O . ALA A 1 74 ? -5.988 -9.960 -8.538 1.00 96.69 74 ALA A O 1
ATOM 583 N N . ALA A 1 75 ? -5.901 -7.751 -8.237 1.00 97.12 75 ALA A N 1
ATOM 584 C CA . ALA A 1 75 ? -7.314 -7.649 -7.860 1.00 97.12 75 ALA A CA 1
ATOM 585 C C . ALA A 1 75 ? -8.254 -7.921 -9.043 1.00 97.12 75 ALA A C 1
ATOM 587 O O . ALA A 1 75 ? -9.292 -8.553 -8.855 1.00 97.12 75 ALA A O 1
ATOM 588 N N . GLU A 1 76 ? -7.887 -7.468 -10.241 1.00 97.38 76 GLU A N 1
ATOM 589 C CA . GLU A 1 76 ? -8.621 -7.758 -11.478 1.00 97.38 76 GLU A CA 1
ATOM 590 C C . GLU A 1 76 ? -8.623 -9.265 -11.758 1.00 97.38 76 GLU A C 1
ATOM 592 O O . GLU A 1 76 ? -9.690 -9.854 -11.908 1.00 97.38 76 GLU A O 1
ATOM 597 N N . LYS A 1 77 ? -7.462 -9.923 -11.681 1.00 97.25 77 LYS A N 1
ATOM 598 C CA . LYS A 1 77 ? -7.342 -11.370 -11.922 1.00 97.25 77 LYS A CA 1
ATOM 599 C C . LYS A 1 77 ? -7.998 -12.246 -10.870 1.00 97.25 77 LYS A C 1
ATOM 601 O O . LYS A 1 77 ? -8.638 -13.235 -11.209 1.00 97.25 77 LYS A O 1
ATOM 606 N N . LEU A 1 78 ? -7.953 -11.843 -9.604 1.00 96.44 78 LEU A N 1
ATOM 607 C CA . LEU A 1 78 ? -8.736 -12.499 -8.556 1.00 96.44 78 LEU A CA 1
ATO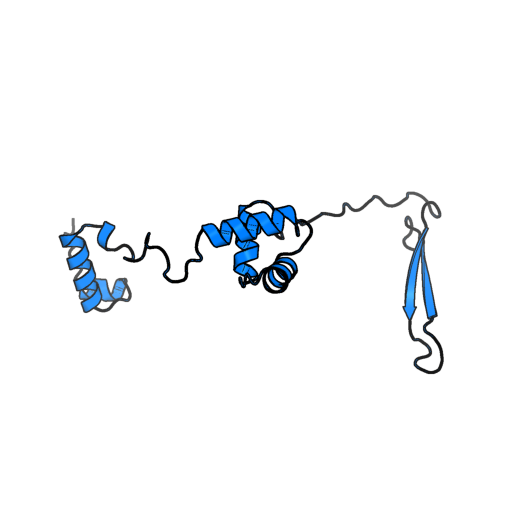M 608 C C . LEU A 1 78 ? -10.244 -12.439 -8.839 1.00 96.44 78 LEU A C 1
ATOM 610 O O . LEU A 1 78 ? -10.957 -13.400 -8.551 1.00 96.44 78 LEU A O 1
ATOM 614 N N . ALA A 1 79 ? -10.735 -11.331 -9.397 1.00 96.81 79 ALA A N 1
ATOM 615 C CA . ALA A 1 79 ? -12.144 -11.181 -9.737 1.00 96.81 79 ALA A CA 1
ATOM 616 C C . ALA A 1 79 ? -12.533 -11.945 -11.014 1.00 96.81 79 ALA A C 1
ATOM 618 O O . ALA A 1 79 ? -13.609 -12.541 -11.031 1.00 96.81 79 ALA A O 1
ATOM 619 N N . GLU A 1 80 ? -11.688 -11.918 -12.047 1.00 96.25 80 GLU A N 1
ATOM 620 C CA . GLU A 1 80 ? -11.914 -12.578 -13.342 1.00 96.25 80 GLU A CA 1
ATOM 621 C C . GLU A 1 80 ? -11.822 -14.102 -13.237 1.00 96.25 80 GLU A C 1
ATOM 623 O O . GLU A 1 80 ? -12.776 -14.797 -13.582 1.00 96.25 80 GLU A O 1
ATOM 628 N N . ASP A 1 81 ? -10.709 -14.617 -12.715 1.00 96.19 81 ASP A N 1
ATOM 629 C CA . ASP A 1 81 ? -10.386 -16.044 -12.798 1.00 96.19 81 ASP A CA 1
ATOM 630 C C . ASP A 1 81 ? -10.950 -16.836 -11.602 1.00 96.19 81 ASP A C 1
ATOM 632 O O . ASP A 1 81 ? -11.229 -18.028 -11.715 1.00 96.19 81 ASP A O 1
ATOM 636 N N . HIS A 1 82 ? -11.149 -16.178 -10.448 1.00 94.00 82 HIS A N 1
ATOM 637 C CA . HIS A 1 82 ? -11.499 -16.841 -9.176 1.00 94.00 82 HIS A CA 1
ATOM 638 C C . HIS A 1 82 ? -12.777 -16.307 -8.520 1.00 94.00 82 HIS A C 1
ATOM 640 O O . HIS A 1 82 ? -13.143 -16.741 -7.426 1.00 94.00 82 HIS A O 1
ATOM 646 N N . GLY A 1 83 ? -13.451 -15.332 -9.141 1.00 93.81 83 GLY A N 1
ATOM 647 C CA . GLY A 1 83 ? -14.675 -14.717 -8.612 1.00 93.81 83 GLY A CA 1
ATOM 648 C C . GLY A 1 83 ? -14.495 -13.956 -7.288 1.00 93.81 83 GLY A C 1
ATOM 649 O O . GLY A 1 83 ? -15.478 -13.537 -6.668 1.00 93.81 83 GLY A O 1
ATOM 650 N N . LEU A 1 84 ? -13.256 -13.747 -6.837 1.00 93.81 84 LEU A N 1
ATOM 651 C CA . LEU A 1 84 ? -12.935 -13.135 -5.554 1.00 93.81 84 LEU A CA 1
ATOM 652 C C . LEU A 1 84 ? -12.857 -11.612 -5.697 1.00 93.81 84 LEU A C 1
ATOM 654 O O . LEU A 1 84 ? -11.816 -11.028 -5.991 1.00 93.81 84 LEU A O 1
ATOM 658 N N . LYS A 1 85 ? -13.986 -10.943 -5.454 1.00 94.44 85 LYS A N 1
ATOM 659 C CA . LYS A 1 85 ? -14.082 -9.481 -5.543 1.00 94.44 85 LYS A CA 1
ATOM 660 C C . LYS A 1 85 ? -13.615 -8.813 -4.253 1.00 94.44 85 LYS A C 1
ATOM 662 O O . LYS A 1 85 ? -14.344 -8.747 -3.264 1.00 94.44 85 LYS A O 1
ATOM 667 N N . VAL A 1 86 ? -12.409 -8.256 -4.281 1.00 94.06 86 VAL A N 1
ATOM 668 C CA . VAL A 1 86 ? -11.861 -7.424 -3.201 1.00 94.06 86 VAL A CA 1
ATOM 669 C C . VAL A 1 86 ? -11.382 -6.087 -3.745 1.00 94.06 86 VAL A C 1
ATOM 671 O O . VAL A 1 86 ? -10.884 -5.990 -4.861 1.00 94.06 86 VAL A O 1
ATOM 674 N N . SER A 1 87 ? -11.520 -5.025 -2.947 1.00 94.62 87 SER A N 1
ATOM 675 C CA . SER A 1 87 ? -11.011 -3.719 -3.365 1.00 94.62 87 SER A CA 1
ATOM 676 C C . SER A 1 87 ? -9.485 -3.747 -3.498 1.00 94.62 87 SER A C 1
ATOM 678 O O . SER A 1 87 ? -8.794 -4.362 -2.677 1.00 94.62 87 SER A O 1
ATOM 680 N N . ARG A 1 88 ? -8.954 -2.991 -4.464 1.00 95.69 88 ARG A N 1
ATOM 681 C CA . ARG A 1 88 ? -7.509 -2.797 -4.655 1.00 95.69 88 ARG A CA 1
ATOM 682 C C . ARG A 1 88 ? -6.790 -2.414 -3.356 1.00 95.69 88 ARG A C 1
ATOM 684 O O . ARG A 1 88 ? -5.717 -2.933 -3.069 1.00 95.69 88 ARG A O 1
ATOM 691 N N . GLU A 1 89 ? -7.358 -1.511 -2.550 1.00 95.69 89 GLU A N 1
ATOM 692 C CA . GLU A 1 89 ? -6.734 -1.076 -1.289 1.00 95.69 89 GLU A CA 1
ATOM 693 C C . GLU A 1 89 ? -6.737 -2.161 -0.208 1.00 95.69 89 GLU A C 1
ATOM 695 O O . GLU A 1 89 ? -5.788 -2.248 0.573 1.00 95.69 89 GLU A O 1
ATOM 700 N N . THR A 1 90 ? -7.770 -3.003 -0.165 1.00 95.12 90 THR A N 1
ATOM 701 C CA . THR A 1 90 ? -7.815 -4.161 0.735 1.00 95.12 90 THR A CA 1
ATOM 702 C C . THR A 1 90 ? -6.720 -5.156 0.368 1.00 95.12 90 THR A C 1
ATOM 704 O O . THR A 1 90 ? -5.916 -5.520 1.228 1.00 95.12 90 THR A O 1
ATOM 707 N N . LEU A 1 91 ? -6.643 -5.535 -0.911 1.00 95.88 91 LEU A N 1
ATOM 708 C CA . LEU A 1 91 ? -5.646 -6.487 -1.393 1.00 95.88 91 LEU A CA 1
ATOM 709 C C . LEU A 1 91 ? -4.225 -5.950 -1.206 1.00 95.88 91 LEU A C 1
ATOM 711 O O . LEU A 1 91 ? -3.370 -6.638 -0.657 1.00 95.88 91 LEU A O 1
ATOM 715 N N . ARG A 1 92 ? -3.991 -4.675 -1.542 1.00 95.50 92 ARG A N 1
ATOM 716 C CA . ARG A 1 92 ? -2.704 -3.997 -1.330 1.00 95.50 92 ARG A CA 1
ATOM 717 C C . ARG A 1 92 ? -2.232 -4.083 0.125 1.00 95.50 92 ARG A C 1
ATOM 719 O O . ARG A 1 92 ? -1.033 -4.236 0.361 1.00 95.50 92 ARG A O 1
ATOM 726 N N . LYS A 1 93 ? -3.133 -3.928 1.103 1.00 94.44 93 LYS A N 1
ATOM 727 C CA . LYS A 1 93 ? -2.791 -4.060 2.531 1.00 94.44 93 LYS A CA 1
ATOM 728 C C . LYS A 1 93 ? -2.431 -5.499 2.883 1.00 94.44 93 LYS A C 1
ATOM 730 O O . LYS A 1 93 ? -1.415 -5.714 3.528 1.00 94.44 93 LYS A O 1
ATOM 735 N N . TRP A 1 94 ? -3.204 -6.476 2.415 1.00 95.56 94 TRP A N 1
ATOM 736 C CA . TRP A 1 94 ? -2.897 -7.886 2.658 1.00 95.56 94 TRP A CA 1
ATOM 737 C C . TRP A 1 94 ? -1.566 -8.316 2.040 1.00 95.56 94 TRP A C 1
ATOM 739 O O . TRP A 1 94 ? -0.796 -8.993 2.712 1.00 95.56 94 TRP A O 1
ATOM 749 N N . MET A 1 95 ? -1.265 -7.874 0.816 1.00 95.31 95 MET A N 1
ATOM 750 C CA . MET A 1 95 ? 0.015 -8.145 0.155 1.00 95.31 95 MET A CA 1
ATOM 751 C C . MET A 1 95 ? 1.195 -7.501 0.898 1.00 95.31 95 MET A C 1
ATOM 753 O O . MET A 1 95 ? 2.260 -8.104 0.965 1.00 95.31 95 MET A O 1
ATOM 757 N N . GLN A 1 96 ? 1.021 -6.303 1.473 1.00 93.44 96 GLN A N 1
ATOM 758 C CA . GLN A 1 96 ? 2.039 -5.674 2.330 1.00 93.44 96 GLN A CA 1
ATOM 759 C C . GLN A 1 96 ? 2.267 -6.457 3.620 1.00 93.44 96 GLN A C 1
ATOM 761 O O . GLN A 1 96 ? 3.410 -6.754 3.949 1.00 93.44 96 GLN A O 1
ATOM 766 N N . ASP A 1 97 ? 1.191 -6.814 4.324 1.00 93.44 97 ASP A N 1
ATOM 767 C CA . ASP A 1 97 ? 1.273 -7.595 5.562 1.00 93.44 97 ASP A CA 1
ATOM 768 C C . ASP A 1 97 ? 1.932 -8.965 5.322 1.00 93.44 97 ASP A C 1
ATOM 770 O O . ASP A 1 97 ? 2.638 -9.472 6.186 1.00 93.44 97 ASP A O 1
ATOM 774 N N . ALA A 1 98 ? 1.705 -9.562 4.147 1.00 93.12 98 ALA A N 1
ATOM 775 C CA . ALA A 1 98 ? 2.294 -10.834 3.731 1.00 93.12 98 ALA A CA 1
ATOM 776 C C . ALA A 1 98 ? 3.716 -10.704 3.145 1.00 93.12 98 ALA A C 1
ATOM 778 O O . ALA A 1 98 ? 4.301 -11.709 2.745 1.00 93.12 98 ALA A O 1
ATOM 779 N N . GLY A 1 99 ? 4.262 -9.486 3.040 1.00 91.88 99 GLY A N 1
ATOM 780 C CA . GLY A 1 99 ? 5.585 -9.228 2.459 1.00 91.88 99 GLY A CA 1
ATOM 781 C C . GLY A 1 99 ? 5.681 -9.430 0.941 1.00 91.88 99 GLY A C 1
ATOM 782 O O . GLY A 1 99 ? 6.773 -9.346 0.392 1.00 91.88 99 GLY A O 1
ATOM 783 N N . ILE A 1 100 ? 4.559 -9.668 0.257 1.00 93.50 100 ILE A N 1
ATOM 784 C CA . ILE A 1 100 ? 4.487 -9.854 -1.202 1.00 93.50 100 ILE A CA 1
ATOM 785 C C . ILE A 1 100 ? 4.662 -8.513 -1.922 1.00 93.50 100 ILE A C 1
ATOM 787 O O . ILE A 1 100 ? 5.298 -8.432 -2.967 1.00 93.50 100 ILE A O 1
ATOM 791 N N . TRP A 1 101 ? 4.109 -7.436 -1.357 1.00 92.31 101 TRP A N 1
ATOM 792 C CA . TRP A 1 101 ? 4.166 -6.110 -1.965 1.00 92.31 101 TRP A CA 1
ATOM 793 C C . TRP A 1 101 ? 4.868 -5.103 -1.070 1.00 92.31 101 TRP A C 1
ATOM 795 O O . TRP A 1 101 ? 4.393 -4.758 0.012 1.00 92.31 101 TRP A O 1
ATOM 805 N N . LEU A 1 102 ? 5.966 -4.551 -1.570 1.00 85.00 102 LEU A N 1
ATOM 806 C CA . LEU A 1 102 ? 6.700 -3.496 -0.887 1.00 85.00 102 LEU A CA 1
ATOM 807 C C . LEU A 1 102 ? 6.020 -2.133 -1.075 1.00 85.00 102 LEU A C 1
ATOM 809 O O . LEU A 1 102 ? 5.511 -1.777 -2.150 1.00 85.00 102 LEU A O 1
ATOM 813 N N . SER A 1 103 ? 6.043 -1.318 -0.018 1.00 75.88 103 SER A N 1
ATOM 814 C CA . SER A 1 103 ? 5.551 0.058 -0.085 1.00 75.88 103 SER A CA 1
ATOM 815 C C . SER A 1 103 ? 6.315 0.865 -1.141 1.00 75.88 103 SER A C 1
ATOM 817 O O . SER A 1 103 ? 7.457 0.563 -1.488 1.00 75.88 103 SER A O 1
ATOM 819 N N . ARG A 1 104 ? 5.711 1.952 -1.637 1.00 73.75 104 ARG A N 1
ATOM 820 C CA . ARG A 1 104 ? 6.377 2.845 -2.602 1.00 73.75 104 ARG A CA 1
ATOM 821 C C . ARG A 1 104 ? 7.719 3.363 -2.071 1.00 73.75 104 ARG A C 1
ATOM 823 O O . ARG A 1 104 ? 8.653 3.496 -2.845 1.00 73.75 104 ARG A O 1
ATOM 830 N N . LYS A 1 105 ? 7.821 3.619 -0.759 1.00 74.31 105 LYS A N 1
ATOM 831 C CA . LYS A 1 105 ? 9.070 4.045 -0.110 1.00 74.31 105 LYS A CA 1
ATOM 832 C C . LYS A 1 105 ? 10.144 2.955 -0.178 1.00 74.31 105 LYS A C 1
ATOM 834 O O . LYS A 1 105 ? 11.294 3.282 -0.422 1.00 74.31 105 LYS A O 1
ATOM 839 N N . GLN A 1 106 ? 9.762 1.693 0.011 1.00 77.44 106 GLN A N 1
ATOM 840 C CA . GLN A 1 106 ? 10.676 0.546 -0.035 1.00 77.44 106 GLN A CA 1
ATOM 841 C C . GLN A 1 106 ? 11.097 0.173 -1.463 1.00 77.44 106 GLN A C 1
ATOM 843 O O . GLN A 1 106 ? 12.206 -0.298 -1.654 1.00 77.44 106 GLN A O 1
ATOM 848 N N . ARG A 1 107 ? 10.246 0.419 -2.468 1.00 75.50 107 ARG A N 1
ATOM 849 C CA . ARG A 1 107 ? 10.563 0.188 -3.891 1.00 75.50 107 ARG A CA 1
ATOM 850 C C . ARG A 1 107 ? 11.348 1.325 -4.555 1.00 75.50 107 ARG A C 1
ATOM 852 O O . ARG A 1 107 ? 11.543 1.293 -5.764 1.00 75.50 107 ARG A O 1
ATOM 859 N N . ARG A 1 108 ? 11.747 2.367 -3.816 1.00 79.12 108 ARG A N 1
ATOM 860 C CA . ARG A 1 108 ? 12.572 3.441 -4.385 1.00 79.12 108 ARG A CA 1
ATOM 861 C C . ARG A 1 108 ? 13.982 2.919 -4.622 1.00 79.12 108 ARG A C 1
ATOM 863 O O . ARG A 1 108 ? 14.762 2.811 -3.682 1.00 79.12 108 ARG A O 1
ATOM 870 N N . THR A 1 109 ? 14.306 2.675 -5.883 1.00 79.38 109 THR A N 1
ATOM 871 C CA . THR A 1 109 ? 15.685 2.487 -6.324 1.00 79.38 109 THR A CA 1
ATOM 872 C C . THR A 1 109 ? 16.314 3.857 -6.538 1.00 79.38 109 THR A C 1
ATOM 874 O O . THR A 1 109 ? 15.745 4.714 -7.215 1.00 79.38 109 THR A O 1
ATOM 877 N N . PHE A 1 110 ? 17.474 4.085 -5.932 1.00 80.38 110 PHE A N 1
ATOM 878 C CA . PHE A 1 110 ? 18.281 5.264 -6.212 1.00 80.38 110 PHE A CA 1
ATOM 879 C C . PHE A 1 110 ? 19.280 4.891 -7.297 1.00 80.38 110 PHE A C 1
ATOM 881 O O . PHE A 1 110 ? 20.146 4.048 -7.076 1.00 80.38 110 PHE A O 1
ATOM 888 N N . HIS A 1 111 ? 19.147 5.500 -8.471 1.00 78.94 111 HIS A N 1
ATOM 889 C CA . HIS A 1 111 ? 20.184 5.409 -9.487 1.00 78.94 111 HIS A CA 1
ATOM 890 C C . HIS A 1 111 ? 21.340 6.295 -9.037 1.00 78.94 111 HIS A C 1
ATOM 892 O O . HIS A 1 111 ? 21.172 7.506 -8.889 1.00 78.94 111 HIS A O 1
ATOM 898 N N . GLN A 1 112 ? 22.485 5.681 -8.747 1.00 81.12 112 GLN A N 1
ATOM 899 C CA . GLN A 1 112 ? 23.688 6.440 -8.441 1.00 81.12 112 GLN A CA 1
ATOM 900 C C . GLN A 1 112 ? 24.159 7.138 -9.721 1.00 81.12 112 GLN A C 1
ATOM 902 O O . GLN A 1 112 ? 24.296 6.466 -10.748 1.00 81.12 112 GLN A O 1
ATOM 907 N N . PRO A 1 113 ? 24.403 8.460 -9.691 1.00 80.44 113 PRO A N 1
ATOM 908 C CA . PRO A 1 113 ? 25.106 9.120 -10.776 1.00 80.44 113 PRO A CA 1
ATOM 909 C C . PRO A 1 113 ? 26.479 8.465 -10.930 1.00 80.44 113 PRO A C 1
ATOM 911 O O . PRO A 1 113 ? 27.225 8.347 -9.958 1.00 80.44 113 PRO A O 1
ATOM 914 N N . ARG A 1 114 ? 26.806 8.018 -12.141 1.00 85.00 114 ARG A N 1
ATOM 915 C CA . ARG A 1 114 ? 28.181 7.630 -12.471 1.00 85.00 114 ARG A CA 1
ATOM 916 C C . ARG A 1 114 ? 29.049 8.884 -12.598 1.00 85.00 114 ARG A C 1
ATOM 918 O O . ARG A 1 114 ? 28.531 9.955 -12.911 1.00 85.00 114 ARG A O 1
ATOM 925 N N . LEU A 1 115 ? 30.358 8.742 -12.396 1.00 90.12 115 LEU A N 1
ATOM 926 C CA . LEU A 1 115 ? 31.305 9.812 -12.714 1.00 90.12 115 LEU A CA 1
ATOM 927 C C . LEU A 1 115 ? 31.335 10.050 -14.236 1.00 90.12 115 LEU A C 1
ATOM 929 O O . LEU A 1 115 ? 31.125 9.109 -15.015 1.00 90.12 115 LEU A O 1
ATOM 933 N N . ARG A 1 116 ? 31.596 11.297 -14.640 1.00 91.75 116 ARG A N 1
ATOM 934 C CA . ARG A 1 116 ? 31.908 11.624 -16.036 1.00 91.75 116 ARG A CA 1
ATOM 935 C C . ARG A 1 116 ? 33.274 11.059 -16.420 1.00 91.75 116 ARG A C 1
ATOM 937 O O . ARG A 1 116 ? 34.132 10.886 -15.554 1.00 91.75 116 ARG A O 1
ATOM 944 N N . ARG A 1 117 ? 33.446 10.763 -17.705 1.00 94.56 117 ARG A N 1
ATOM 945 C CA . ARG A 1 117 ? 34.747 10.469 -18.315 1.00 94.56 117 ARG A CA 1
ATOM 946 C C . ARG A 1 117 ? 35.693 11.666 -18.213 1.00 94.56 117 ARG A C 1
ATOM 948 O O . ARG A 1 117 ? 35.240 12.801 -18.077 1.00 94.56 117 ARG A O 1
ATOM 955 N N . GLU A 1 118 ? 36.994 11.393 -18.238 1.00 94.06 118 GLU A N 1
ATOM 956 C CA . GLU A 1 118 ? 38.020 12.422 -18.032 1.00 94.06 118 GLU A CA 1
ATOM 957 C C . GLU A 1 118 ? 38.375 13.131 -19.341 1.00 94.06 118 GLU A C 1
ATOM 959 O O . GLU A 1 118 ? 38.643 14.334 -19.329 1.00 94.06 118 GLU A O 1
ATOM 964 N N . CYS A 1 119 ? 38.333 12.412 -20.469 1.00 95.44 119 CYS A N 1
ATOM 965 C CA . CYS A 1 119 ? 38.748 12.936 -21.768 1.00 95.44 119 CYS A CA 1
ATOM 966 C C . CYS A 1 119 ? 37.631 12.898 -22.820 1.00 95.44 119 CYS A C 1
ATOM 968 O O . CYS A 1 119 ? 36.775 12.010 -22.831 1.00 95.44 119 CYS A O 1
ATOM 970 N N . LEU A 1 120 ? 37.704 13.851 -23.756 1.00 95.06 120 LEU A N 1
ATOM 971 C CA . LEU A 1 120 ? 36.866 13.914 -24.956 1.00 95.06 120 LEU A CA 1
ATOM 972 C C . LEU A 1 120 ? 36.996 12.618 -25.776 1.00 95.06 120 LEU A C 1
ATOM 974 O O . LEU A 1 120 ? 38.104 12.170 -26.073 1.00 95.06 120 LEU A O 1
ATOM 978 N N . GLY A 1 121 ? 35.865 12.051 -26.184 1.00 93.44 121 GLY A N 1
ATOM 979 C CA . GLY A 1 121 ? 35.765 10.866 -27.035 1.00 93.44 121 GLY A CA 1
ATOM 980 C C . GLY A 1 121 ? 35.793 9.532 -26.286 1.00 93.44 121 GLY A C 1
ATOM 981 O O . GLY A 1 121 ? 35.575 8.493 -26.906 1.00 93.44 121 GLY A O 1
ATOM 982 N N . GLU A 1 122 ? 36.012 9.525 -24.967 1.00 95.06 122 GLU A N 1
ATOM 983 C CA . GLU A 1 122 ? 36.012 8.291 -24.165 1.00 95.06 122 GLU A CA 1
ATOM 984 C C . GLU A 1 122 ? 34.620 7.664 -24.036 1.00 95.06 122 GLU A C 1
ATOM 986 O O . GLU A 1 122 ? 34.481 6.444 -23.909 1.00 95.06 122 GLU A O 1
ATOM 991 N N . LEU A 1 123 ? 33.575 8.494 -24.033 1.00 93.94 123 LEU A N 1
ATOM 992 C CA . LEU A 1 123 ? 32.191 8.046 -24.055 1.00 93.94 123 LEU A CA 1
ATOM 993 C C . LEU A 1 123 ? 31.321 9.086 -24.750 1.00 93.94 123 LEU A C 1
ATOM 995 O O . LEU A 1 123 ? 31.145 10.192 -24.249 1.00 93.94 123 LEU A O 1
ATOM 999 N N . ILE A 1 124 ? 30.707 8.673 -25.854 1.00 94.88 124 ILE A N 1
ATOM 1000 C CA . ILE A 1 124 ? 29.712 9.467 -26.565 1.00 94.88 124 ILE A CA 1
ATOM 1001 C C . ILE A 1 124 ? 28.345 8.842 -26.301 1.00 94.88 124 ILE A C 1
ATOM 1003 O O . ILE A 1 124 ? 28.102 7.677 -26.626 1.00 94.88 124 ILE A O 1
ATOM 1007 N N . GLN A 1 125 ? 27.454 9.608 -25.682 1.00 93.44 125 GLN A N 1
ATOM 1008 C CA . GLN A 1 125 ? 26.057 9.239 -25.514 1.00 93.44 125 GLN A CA 1
ATOM 1009 C C . GLN A 1 125 ? 25.318 9.562 -26.808 1.00 93.44 125 GLN A C 1
ATOM 1011 O O . GLN A 1 125 ? 25.262 10.717 -27.222 1.00 93.44 125 GLN A O 1
ATOM 1016 N N . ILE A 1 126 ? 24.770 8.532 -27.444 1.00 95.50 126 ILE A N 1
ATOM 1017 C CA . ILE A 1 126 ? 23.960 8.674 -28.650 1.00 95.50 126 ILE A CA 1
ATOM 1018 C C . ILE A 1 126 ? 22.515 8.451 -28.235 1.00 95.50 126 ILE A C 1
ATOM 1020 O O . ILE A 1 126 ? 22.181 7.367 -27.752 1.00 95.50 126 ILE A O 1
ATOM 1024 N N . ASP A 1 127 ? 21.682 9.470 -28.403 1.00 95.56 127 ASP A N 1
ATOM 1025 C CA . ASP A 1 127 ? 20.250 9.388 -28.129 1.00 95.56 127 ASP A CA 1
ATOM 1026 C C . ASP 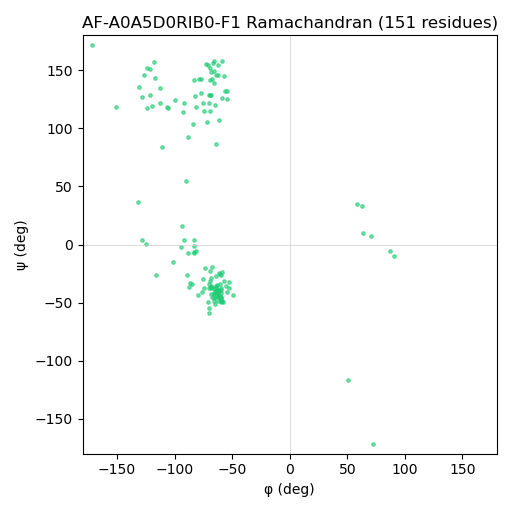A 1 127 ? 19.438 9.777 -29.365 1.00 95.56 127 ASP A C 1
ATOM 1028 O O . ASP A 1 127 ? 19.902 10.530 -30.229 1.00 95.56 127 ASP A O 1
ATOM 1032 N N . GLY A 1 128 ? 18.233 9.221 -29.459 1.00 96.25 128 GLY A N 1
ATOM 1033 C CA . GLY A 1 128 ? 17.333 9.391 -30.589 1.00 96.25 128 GLY A CA 1
ATOM 1034 C C . GLY A 1 128 ? 15.948 9.822 -30.134 1.00 96.25 128 GLY A C 1
ATOM 1035 O O . GLY A 1 128 ? 15.322 9.139 -29.326 1.00 96.25 128 GLY A O 1
ATOM 1036 N N . SER A 1 129 ? 15.433 10.914 -30.694 1.00 95.00 129 SER A N 1
ATOM 1037 C CA . SER A 1 129 ? 14.059 11.358 -30.452 1.00 95.00 129 SER A CA 1
ATOM 1038 C C . SER A 1 129 ? 13.264 11.446 -31.748 1.00 95.00 129 SER A C 1
ATOM 1040 O O . SER A 1 129 ? 13.682 12.075 -32.720 1.00 95.00 129 SER A O 1
ATOM 1042 N N . ASP A 1 130 ? 12.091 10.817 -31.769 1.00 95.44 130 ASP A N 1
ATOM 1043 C CA . ASP A 1 130 ? 11.206 10.847 -32.930 1.00 95.44 130 ASP A CA 1
ATOM 1044 C C . ASP A 1 130 ? 10.449 12.177 -33.022 1.00 95.44 130 ASP A C 1
ATOM 1046 O O . ASP A 1 130 ? 9.798 12.621 -32.074 1.00 95.44 130 ASP A O 1
ATOM 1050 N N . HIS A 1 131 ? 10.484 12.795 -34.204 1.00 95.88 131 HIS A N 1
ATOM 1051 C CA . HIS A 1 131 ? 9.810 14.054 -34.502 1.00 95.88 131 HIS A CA 1
ATOM 1052 C C . HIS A 1 131 ? 8.998 13.972 -35.798 1.00 95.88 131 HIS A C 1
ATOM 1054 O O . HIS A 1 131 ? 9.471 13.524 -36.843 1.00 95.88 131 HIS A O 1
ATOM 1060 N N . ARG A 1 132 ? 7.766 14.494 -35.769 1.00 95.12 132 ARG A N 1
ATOM 1061 C CA . ARG A 1 132 ? 6.928 14.680 -36.968 1.00 95.12 132 ARG A CA 1
ATOM 1062 C C . ARG A 1 132 ? 7.162 16.054 -37.609 1.00 95.12 132 ARG A C 1
ATOM 1064 O O . ARG A 1 132 ? 6.212 16.801 -37.809 1.00 95.12 132 ARG A O 1
ATOM 1071 N N . TRP A 1 133 ? 8.408 16.410 -37.937 1.00 95.69 133 TRP A N 1
ATOM 1072 C CA . TRP A 1 133 ? 8.727 17.721 -38.543 1.00 95.69 133 TRP A CA 1
ATOM 1073 C C . TRP A 1 133 ? 8.023 17.982 -39.876 1.00 95.69 133 TRP A C 1
ATOM 1075 O O . TRP A 1 133 ? 7.782 19.129 -40.239 1.00 95.69 133 TRP A O 1
ATOM 1085 N N . PHE A 1 134 ? 7.671 16.919 -40.595 1.00 93.69 134 PHE A N 1
ATOM 1086 C CA . PHE A 1 134 ? 6.941 17.016 -41.854 1.00 93.69 134 PHE A CA 1
ATOM 1087 C C . PHE A 1 134 ? 5.421 16.932 -41.680 1.00 93.69 134 PHE A C 1
ATOM 1089 O O . PHE A 1 134 ? 4.711 16.958 -42.682 1.00 93.69 134 PHE A O 1
ATOM 1096 N N . GLU A 1 135 ? 4.920 16.864 -40.442 1.00 91.38 135 GLU A N 1
ATOM 1097 C CA . GLU A 1 135 ? 3.499 16.690 -40.127 1.00 91.38 135 GLU A CA 1
ATOM 1098 C C . GLU A 1 135 ? 2.916 15.502 -40.913 1.00 91.38 135 GLU A C 1
ATOM 1100 O O . GLU A 1 135 ? 3.373 14.368 -40.743 1.00 91.38 135 GLU A O 1
ATOM 1105 N N . ASP A 1 136 ? 1.950 15.754 -41.797 1.00 94.00 136 ASP A N 1
ATOM 1106 C CA . ASP A 1 136 ? 1.305 14.745 -42.642 1.00 94.00 136 ASP A CA 1
ATOM 1107 C C . ASP A 1 136 ? 1.936 14.623 -44.038 1.00 94.00 136 ASP A C 1
ATOM 1109 O O . ASP A 1 136 ? 1.562 13.757 -44.824 1.00 94.00 136 ASP A O 1
ATOM 1113 N N . ARG A 1 137 ? 2.940 15.452 -44.350 1.00 94.56 137 ARG A N 1
ATOM 1114 C CA . ARG A 1 137 ? 3.658 15.435 -45.637 1.00 94.56 137 ARG A CA 1
ATOM 1115 C C . ARG A 1 137 ? 4.744 14.357 -45.701 1.00 94.56 137 ARG A C 1
ATOM 1117 O O . ARG A 1 137 ? 5.364 14.182 -46.745 1.00 94.56 137 ARG A O 1
ATOM 1124 N N . GLY A 1 138 ? 4.998 13.646 -44.602 1.00 91.56 138 GLY A N 1
ATOM 1125 C CA . GLY A 1 138 ? 6.004 12.591 -44.542 1.00 91.56 138 GLY A CA 1
ATOM 1126 C C . GLY A 1 138 ? 5.975 11.794 -43.240 1.00 91.56 138 GLY A C 1
ATOM 1127 O O . GLY A 1 138 ? 5.278 12.137 -42.286 1.00 91.56 138 GLY A O 1
ATOM 1128 N N . ARG A 1 139 ? 6.754 10.707 -43.202 1.00 94.12 139 ARG A N 1
ATOM 1129 C CA . ARG A 1 139 ? 6.964 9.908 -41.983 1.00 94.12 139 ARG A CA 1
ATOM 1130 C C . ARG A 1 139 ? 7.718 10.710 -40.916 1.00 94.12 139 ARG A C 1
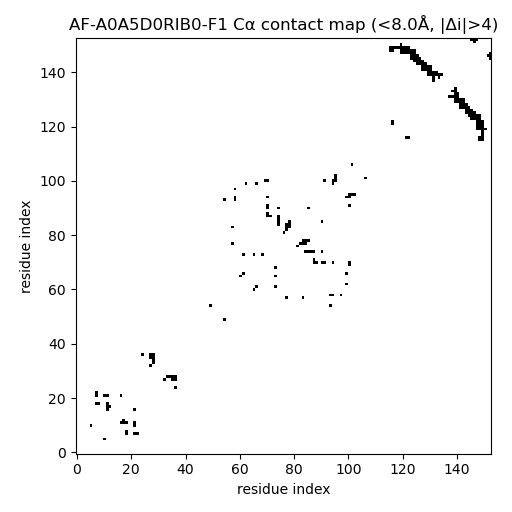ATOM 1132 O O . ARG A 1 139 ? 8.439 11.651 -41.243 1.00 94.12 139 ARG A O 1
ATOM 1139 N N . ALA A 1 140 ? 7.582 10.300 -39.655 1.00 94.25 140 ALA A N 1
ATOM 1140 C CA . ALA A 1 140 ? 8.420 10.821 -38.579 1.00 94.25 140 ALA A CA 1
ATOM 1141 C C . ALA A 1 140 ? 9.908 10.595 -38.894 1.00 94.25 140 ALA A C 1
ATOM 1143 O O . ALA 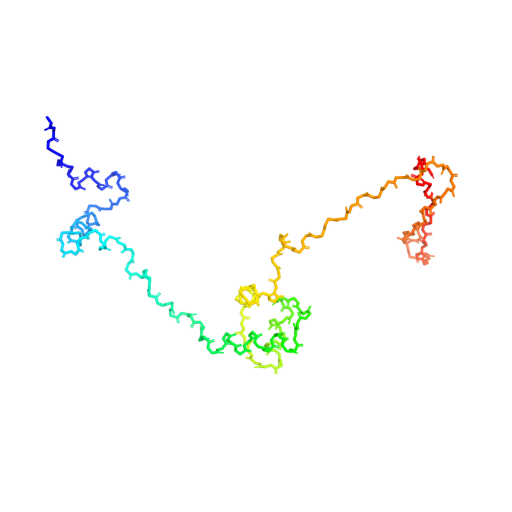A 1 140 ? 10.282 9.585 -39.499 1.00 94.25 140 ALA A O 1
ATOM 1144 N N . CYS A 1 141 ? 10.740 11.544 -38.482 1.00 95.50 141 CYS A N 1
ATOM 1145 C CA . CYS A 1 141 ? 12.189 11.458 -38.561 1.00 95.50 141 CYS A CA 1
ATOM 1146 C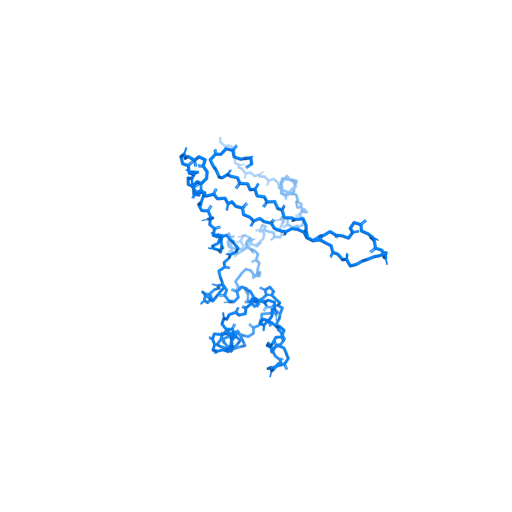 C . CYS A 1 141 ? 12.773 11.480 -37.154 1.00 95.50 141 CYS A C 1
ATOM 1148 O O . CYS A 1 141 ? 12.279 12.195 -36.286 1.00 95.50 141 CYS A O 1
ATOM 1150 N N . THR A 1 142 ? 13.836 10.715 -36.950 1.00 95.88 142 THR A N 1
ATOM 1151 C CA . THR A 1 142 ? 14.537 10.655 -35.670 1.00 95.88 142 THR A CA 1
ATOM 1152 C C . THR A 1 142 ? 15.662 11.686 -35.668 1.00 95.88 142 THR A C 1
ATOM 1154 O O . THR A 1 142 ? 16.539 11.653 -36.534 1.00 95.88 142 THR A O 1
ATOM 1157 N N . LEU A 1 143 ? 15.638 12.611 -34.709 1.00 95.25 143 LEU A N 1
ATOM 1158 C CA . LEU A 1 143 ? 16.789 13.447 -34.387 1.00 95.25 143 LEU A CA 1
ATOM 1159 C C . LEU A 1 143 ? 17.784 12.578 -33.622 1.00 95.25 143 LEU A C 1
ATOM 1161 O O . LEU A 1 143 ? 17.439 12.043 -32.574 1.00 95.25 143 LEU A O 1
ATOM 1165 N N . LEU A 1 144 ? 19.002 12.453 -34.142 1.00 96.31 144 LEU A N 1
ATOM 1166 C CA . LEU A 1 144 ? 20.102 11.799 -33.441 1.00 96.31 144 LEU A CA 1
ATOM 1167 C C . LEU A 1 144 ? 20.991 12.867 -32.812 1.00 96.31 144 LEU A C 1
ATOM 1169 O O . LEU A 1 144 ? 21.482 13.755 -33.512 1.00 96.31 144 LEU A O 1
ATOM 1173 N N . VAL A 1 145 ? 21.198 12.771 -31.503 1.00 95.56 145 VAL A N 1
ATOM 1174 C CA . VAL A 1 145 ? 22.088 13.654 -30.746 1.00 95.56 145 VAL A CA 1
ATOM 1175 C C . VAL A 1 145 ? 23.269 12.838 -30.249 1.00 95.56 145 VAL A C 1
ATOM 1177 O O . VAL A 1 145 ? 23.103 11.732 -29.741 1.00 95.56 145 VAL A O 1
ATOM 1180 N N . PHE A 1 146 ? 24.460 13.404 -30.403 1.00 95.88 146 PHE A N 1
ATOM 1181 C CA . PHE A 1 146 ? 25.711 12.863 -29.898 1.00 95.88 146 PHE A CA 1
ATOM 1182 C C . PHE A 1 146 ? 26.185 13.827 -28.821 1.00 95.88 146 PHE A C 1
ATOM 1184 O O . PHE A 1 146 ? 26.326 15.012 -29.102 1.00 95.88 146 PHE A O 1
ATOM 1191 N N . ILE A 1 147 ? 26.361 13.332 -27.600 1.00 94.75 147 ILE A N 1
ATOM 1192 C CA . ILE A 1 147 ? 26.821 14.128 -26.463 1.00 94.75 147 ILE A CA 1
ATOM 1193 C C . ILE A 1 147 ? 28.060 13.455 -25.905 1.00 94.75 147 ILE A C 1
ATOM 1195 O O . ILE A 1 147 ? 27.996 12.323 -25.418 1.00 94.75 147 ILE A O 1
ATOM 1199 N N . ASP A 1 148 ? 29.184 14.149 -25.949 1.00 95.12 148 ASP A N 1
ATOM 1200 C CA . ASP A 1 148 ? 30.375 13.722 -25.244 1.00 95.12 148 ASP A CA 1
ATOM 1201 C C . ASP A 1 148 ? 30.178 13.839 -23.727 1.00 95.12 148 ASP A C 1
ATOM 1203 O O . ASP A 1 148 ? 29.765 14.873 -23.194 1.00 95.12 148 ASP A O 1
ATOM 1207 N N . ASP A 1 149 ? 30.471 12.759 -23.012 1.00 93.94 149 ASP A N 1
ATOM 1208 C CA . ASP A 1 149 ? 30.261 12.679 -21.571 1.00 93.94 149 ASP A CA 1
ATOM 1209 C C . ASP A 1 149 ? 31.193 13.596 -20.761 1.00 93.94 149 ASP A C 1
ATOM 1211 O O . ASP A 1 149 ? 30.807 14.042 -19.677 1.00 93.94 149 ASP A O 1
ATOM 1215 N N . ALA A 1 150 ? 32.398 13.885 -21.264 1.00 94.31 150 ALA A N 1
ATOM 1216 C CA . ALA A 1 150 ? 33.385 14.715 -20.581 1.00 94.31 150 ALA A CA 1
ATOM 1217 C C . ALA A 1 150 ? 33.061 16.209 -20.740 1.00 94.31 150 ALA A C 1
ATOM 1219 O O . ALA A 1 150 ? 33.104 16.960 -19.761 1.00 94.31 150 ALA A O 1
ATOM 1220 N N . THR A 1 151 ? 32.677 16.646 -21.943 1.00 93.25 151 THR A N 1
ATOM 1221 C CA . THR A 1 151 ? 32.455 18.071 -22.256 1.00 93.25 151 THR A CA 1
ATOM 1222 C C . THR A 1 151 ? 30.986 18.491 -22.286 1.00 93.25 151 THR A C 1
ATOM 1224 O O . THR A 1 151 ? 30.702 19.685 -22.202 1.00 93.25 151 THR A O 1
ATOM 1227 N N . SER A 1 152 ? 30.041 17.544 -22.334 1.00 89.12 152 SER A N 1
ATOM 1228 C CA . SER A 1 152 ? 28.607 17.809 -22.555 1.00 89.12 152 SER A CA 1
ATOM 1229 C C . SER A 1 152 ? 28.318 18.536 -23.877 1.00 89.12 152 SER A C 1
ATOM 1231 O O . SER A 1 152 ? 27.414 19.373 -23.928 1.00 89.12 152 SER A O 1
ATOM 1233 N N . THR A 1 153 ? 29.096 18.231 -24.921 1.00 85.12 153 THR A N 1
ATOM 1234 C CA . THR A 1 153 ? 28.981 18.809 -26.274 1.00 85.12 153 THR A CA 1
ATOM 1235 C C . THR A 1 153 ? 28.750 17.756 -27.332 1.00 85.12 153 THR A C 1
ATOM 1237 O O . THR A 1 153 ? 29.308 16.650 -27.155 1.00 85.12 1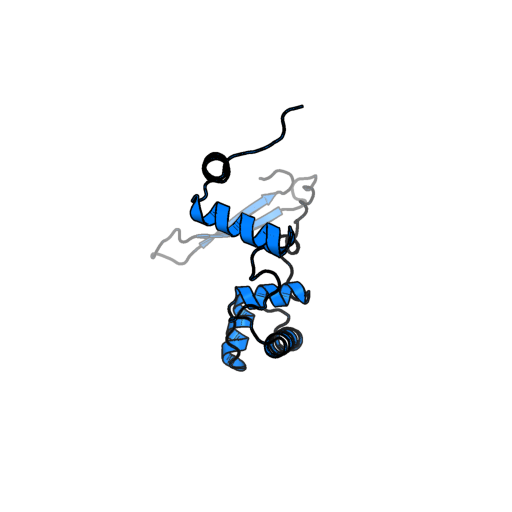53 THR A O 1
#

pLDDT: mean 90.37, std 9.31, range [36.28, 97.38]

Secondary structure (DSSP, 8-state):
-------HHHHHHHHT--HHHHHHHHHHHHHH-GGGGS-TTTTPPPTTPPPHHHHHHHHHHHHHH-TT--HHHHHHHHHHHH-----HHHHHHHHHHTTSS--TTTT----PPPPPPSSTTS-EEEEEEEE-TTTTSS--EEEEEEEETTT--

Solvent-accessible surface area (backbone atoms only — not comparable to full-atom values): 9455 Å² total; per-residue (Å²): 136,82,81,88,76,79,49,62,65,58,49,11,65,76,68,75,45,53,55,70,54,46,52,52,49,51,52,39,31,74,76,59,36,78,73,51,75,50,67,87,63,69,91,58,82,62,92,83,58,75,56,68,65,59,53,51,52,54,52,51,49,35,64,77,75,37,62,89,49,52,46,60,60,42,31,51,48,35,33,71,80,65,67,46,80,56,55,44,70,58,47,40,49,53,32,37,78,70,68,69,42,74,52,74,79,74,65,62,77,80,83,76,82,74,83,68,50,90,47,84,78,76,44,66,50,74,48,75,48,82,36,57,87,49,56,90,82,45,73,69,45,69,50,74,47,70,32,25,53,46,75,72,78

Foldseek 3Di:
DDDDDDDLVNVCVVVVHDSVVSVVLVVQCVVPNPVSNPDPCVVPDDPPDDDVVLLVVLLVCCVPPVLVDQLVVSQVCCCVVVVNHDDSVVSQVSCVVVVSDDDPVRPDDDDDDDDFDQDWPPDWDWDWDWDPPVPVVDDIDIDIDIAHRNPRD

Nearest PDB structures (foldseek):
  8ea4-assembly1_X  TM=4.321E-01  e=4.304E-02  Scytonema hofmannii
  2rn7-assembly1_A  TM=4.830E-01  e=5.188E-01  Shigella flexneri

Sequence (153 aa):
MTQGRMTAVTAANVLGLSRRQVHRLLKDFQTKGPAAIRHKARGRRSNNRIDPAVRAFAVTLVRETYLDFGPTFAAEKLAEDHGLKVSRETLRKWMQDAGIWLSRKQRRTFHQPRLRRECLGELIQIDGSDHRWFEDRGRACTLLVFIDDATST